Protein AF-A0A1M7MBZ6-F1 (afdb_monomer)

Structure (mmCIF, N/CA/C/O backbone):
data_AF-A0A1M7MBZ6-F1
#
_entry.id   AF-A0A1M7MBZ6-F1
#
loop_
_atom_site.group_PDB
_atom_site.id
_atom_site.type_symbol
_atom_site.label_atom_id
_atom_site.label_alt_id
_atom_site.label_comp_id
_atom_site.label_asym_id
_atom_site.label_entity_id
_atom_site.label_seq_id
_atom_site.pdbx_PDB_ins_code
_atom_site.Cartn_x
_atom_site.Cartn_y
_atom_site.Cartn_z
_atom_site.occupancy
_atom_site.B_iso_or_equiv
_atom_site.auth_seq_id
_atom_site.auth_comp_id
_atom_site.auth_asym_id
_atom_site.auth_atom_id
_atom_site.pdbx_PDB_model_num
ATOM 1 N N . MET A 1 1 ? 5.620 -22.371 -43.674 1.00 38.44 1 MET A N 1
ATOM 2 C CA . MET A 1 1 ? 5.914 -21.029 -43.137 1.00 38.44 1 MET A CA 1
ATOM 3 C C . MET A 1 1 ? 5.395 -21.060 -41.716 1.00 38.44 1 MET A C 1
ATOM 5 O O . MET A 1 1 ? 4.187 -21.080 -41.537 1.00 38.44 1 MET A O 1
ATOM 9 N N . VAL A 1 2 ? 6.284 -21.338 -40.763 1.00 44.59 2 VAL A N 1
ATOM 10 C CA . VAL A 1 2 ? 5.917 -21.536 -39.354 1.00 44.59 2 VAL A CA 1
ATOM 11 C C . VAL A 1 2 ? 5.643 -20.156 -38.768 1.00 44.59 2 VAL A C 1
ATOM 13 O O . VAL A 1 2 ? 6.383 -19.223 -39.059 1.00 44.59 2 VAL A O 1
ATOM 16 N N . ALA A 1 3 ? 4.522 -20.031 -38.065 1.00 48.66 3 ALA A N 1
ATOM 17 C CA . ALA A 1 3 ? 4.114 -18.811 -37.396 1.00 48.66 3 ALA A CA 1
ATOM 18 C C . ALA A 1 3 ? 5.161 -18.438 -36.340 1.00 48.66 3 ALA A C 1
ATOM 20 O O . ALA A 1 3 ? 5.425 -19.228 -35.437 1.00 48.66 3 ALA A O 1
ATOM 21 N N . ASP A 1 4 ? 5.741 -17.247 -36.460 1.00 47.94 4 ASP A N 1
ATOM 22 C CA . ASP A 1 4 ? 6.467 -16.620 -35.360 1.00 47.94 4 ASP A CA 1
ATOM 23 C C . ASP A 1 4 ? 5.418 -16.033 -34.407 1.00 47.94 4 ASP A C 1
ATOM 25 O O . ASP A 1 4 ? 5.061 -14.855 -34.481 1.00 47.94 4 ASP A O 1
ATOM 29 N N . ASP A 1 5 ? 4.853 -16.896 -33.562 1.00 52.25 5 ASP A N 1
ATOM 30 C CA . ASP A 1 5 ? 4.055 -16.480 -32.414 1.00 52.25 5 ASP A CA 1
ATOM 31 C C . ASP A 1 5 ? 4.982 -15.742 -31.429 1.00 52.25 5 ASP A C 1
ATOM 33 O O . ASP A 1 5 ? 5.935 -16.340 -30.919 1.00 52.25 5 ASP A O 1
ATOM 37 N N . PRO A 1 6 ? 4.741 -14.458 -31.106 1.00 50.91 6 PRO A N 1
ATOM 38 C CA . PRO A 1 6 ? 5.574 -13.714 -30.173 1.00 50.91 6 PRO A CA 1
ATOM 39 C C . PRO A 1 6 ? 5.155 -14.055 -28.736 1.00 50.91 6 PRO A C 1
ATOM 41 O O . PRO A 1 6 ? 4.577 -13.233 -28.027 1.00 50.91 6 PRO A O 1
ATOM 44 N N . ILE A 1 7 ? 5.424 -15.286 -28.300 1.00 55.38 7 ILE A N 1
ATOM 45 C CA . ILE A 1 7 ? 5.241 -15.736 -26.910 1.00 55.38 7 ILE A CA 1
ATOM 46 C C . ILE A 1 7 ? 6.605 -16.147 -26.342 1.00 55.38 7 ILE A C 1
ATOM 48 O O . ILE A 1 7 ? 6.764 -17.240 -25.818 1.00 55.38 7 ILE A O 1
ATOM 52 N N . GLU A 1 8 ? 7.629 -15.302 -26.475 1.00 50.06 8 GLU A N 1
ATOM 53 C CA . GLU A 1 8 ? 8.985 -15.674 -26.030 1.00 50.06 8 GLU A CA 1
ATOM 54 C C . GLU A 1 8 ? 9.541 -14.820 -24.887 1.00 50.06 8 GLU A C 1
ATOM 56 O O . GLU A 1 8 ? 10.734 -14.845 -24.627 1.00 50.06 8 GLU A O 1
ATOM 61 N N . ASN A 1 9 ? 8.709 -14.065 -24.161 1.00 54.00 9 ASN A N 1
ATOM 62 C CA . ASN A 1 9 ? 9.181 -13.317 -22.985 1.00 54.00 9 ASN A CA 1
ATOM 63 C C . ASN A 1 9 ? 8.103 -13.139 -21.902 1.00 54.00 9 ASN A C 1
ATOM 65 O O . ASN A 1 9 ? 7.870 -12.028 -21.425 1.00 54.00 9 ASN A O 1
ATOM 69 N N . LEU A 1 10 ? 7.435 -14.218 -21.483 1.00 53.78 10 LEU A N 1
ATOM 70 C CA . LEU A 1 10 ? 6.803 -14.209 -20.160 1.00 53.78 10 LEU A CA 1
ATOM 71 C C . LEU A 1 10 ? 7.872 -14.589 -19.126 1.00 53.78 10 LEU A C 1
ATOM 73 O O . LEU A 1 10 ? 8.516 -15.624 -19.292 1.00 53.78 10 LEU A O 1
ATOM 77 N N . PRO A 1 11 ? 8.105 -13.776 -18.080 1.00 56.25 11 PRO A N 1
ATOM 78 C CA . PRO A 1 11 ? 9.054 -14.139 -17.038 1.00 56.25 11 PRO A CA 1
ATOM 79 C C . PRO A 1 11 ? 8.619 -15.467 -16.402 1.00 56.25 11 PRO A C 1
ATOM 81 O O . PRO A 1 11 ? 7.467 -15.601 -15.994 1.00 56.25 11 PRO A O 1
ATOM 84 N N . GLU A 1 12 ? 9.541 -16.434 -16.298 1.00 62.91 12 GLU A N 1
ATOM 85 C CA . GLU A 1 12 ? 9.291 -1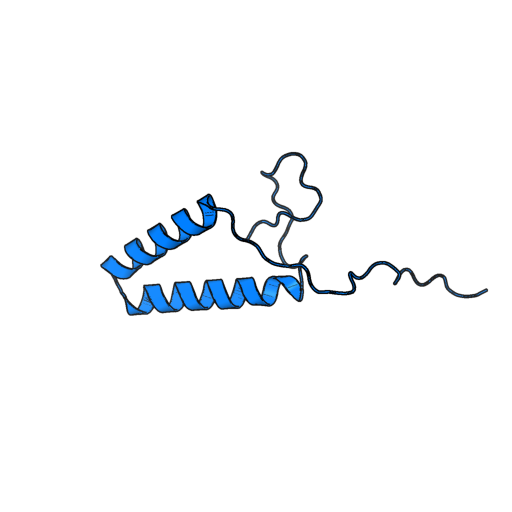7.784 -15.747 1.00 62.91 12 GLU A CA 1
ATOM 86 C C . GLU A 1 12 ? 8.713 -17.763 -14.319 1.00 62.91 12 GLU A C 1
ATOM 88 O O . GLU A 1 12 ? 8.164 -18.757 -13.836 1.00 62.91 12 GLU A O 1
ATOM 93 N N . HIS A 1 13 ? 8.797 -16.613 -13.642 1.00 69.62 13 HIS A N 1
ATOM 94 C CA . HIS A 1 13 ? 8.233 -16.381 -12.325 1.00 69.62 13 HIS A CA 1
ATOM 95 C C . HIS A 1 13 ? 7.479 -15.046 -12.264 1.00 69.62 13 HIS A C 1
ATOM 97 O O . HIS A 1 13 ? 7.959 -14.040 -12.799 1.00 69.62 13 HIS A O 1
ATOM 103 N N . PRO A 1 14 ? 6.329 -15.004 -11.565 1.00 78.00 14 PRO A N 1
ATOM 104 C CA . PRO A 1 14 ? 5.578 -13.773 -11.380 1.00 78.00 14 PRO A CA 1
ATOM 105 C C . PRO A 1 14 ? 6.449 -12.719 -10.666 1.00 78.00 14 PRO A C 1
ATOM 107 O O . PRO A 1 14 ? 7.221 -13.059 -9.759 1.00 78.00 14 PRO A O 1
ATOM 110 N N . PRO A 1 15 ? 6.370 -11.434 -11.058 1.00 85.25 15 PRO A N 1
ATOM 111 C CA . PRO A 1 15 ? 7.247 -10.401 -10.525 1.00 85.25 15 PRO A CA 1
ATOM 112 C C . PRO A 1 15 ? 7.055 -10.221 -9.017 1.00 85.25 15 PRO A C 1
ATOM 114 O O . PRO A 1 15 ? 5.942 -10.151 -8.499 1.00 85.25 15 PRO A O 1
ATOM 117 N N . LYS A 1 16 ? 8.164 -10.091 -8.286 1.00 88.69 16 LYS A N 1
ATOM 118 C CA . LYS A 1 16 ? 8.125 -9.888 -6.836 1.00 88.69 16 LYS A CA 1
ATOM 119 C C . LYS A 1 16 ? 7.714 -8.455 -6.494 1.00 88.69 16 LYS A C 1
ATOM 121 O O . LYS A 1 16 ? 8.436 -7.504 -6.788 1.00 88.69 16 LYS A O 1
ATOM 126 N N . VAL A 1 17 ? 6.610 -8.308 -5.765 1.00 89.44 17 VAL A N 1
ATOM 127 C CA . VAL A 1 17 ? 6.203 -7.022 -5.181 1.00 89.44 17 VAL A CA 1
ATOM 128 C C . VAL A 1 17 ? 7.121 -6.669 -4.014 1.00 89.44 17 VAL A C 1
ATOM 130 O O . VAL A 1 17 ? 7.355 -7.474 -3.111 1.00 89.44 17 VAL A O 1
ATOM 133 N N . SER A 1 18 ? 7.636 -5.441 -4.018 1.00 90.75 18 SER A N 1
ATOM 134 C CA . SER A 1 18 ? 8.436 -4.889 -2.926 1.00 90.75 18 SER A CA 1
ATOM 135 C C . SER A 1 18 ? 7.929 -3.504 -2.545 1.00 90.75 18 SER A C 1
ATOM 137 O O . SER A 1 18 ? 7.435 -2.751 -3.382 1.00 90.75 18 SER A O 1
ATOM 139 N N . TRP A 1 19 ? 8.035 -3.180 -1.260 1.00 91.75 19 TRP A N 1
ATOM 140 C CA . TRP A 1 19 ? 7.607 -1.900 -0.711 1.00 91.75 19 TRP A CA 1
ATOM 141 C C . TRP A 1 19 ? 8.830 -1.053 -0.389 1.00 91.75 19 TRP A C 1
ATOM 143 O O . TRP A 1 19 ? 9.769 -1.520 0.258 1.00 91.75 19 TRP A O 1
ATOM 153 N N . SER A 1 20 ? 8.817 0.211 -0.807 1.00 91.94 20 SER A N 1
ATOM 154 C CA . SER A 1 20 ? 9.839 1.159 -0.374 1.00 91.94 20 SER A CA 1
ATOM 155 C C . SER A 1 20 ? 9.675 1.477 1.116 1.00 91.94 20 SER A C 1
ATOM 157 O O . SER A 1 20 ? 8.580 1.403 1.679 1.00 91.94 20 SER A O 1
ATOM 159 N N . LYS A 1 21 ? 10.758 1.924 1.761 1.00 94.88 21 LYS A N 1
ATOM 160 C CA . LYS A 1 21 ? 10.706 2.386 3.157 1.00 94.88 21 LYS A CA 1
ATOM 161 C C . LYS A 1 21 ? 9.663 3.494 3.359 1.00 94.88 21 LYS A C 1
ATOM 163 O O . LYS A 1 21 ? 8.966 3.499 4.368 1.00 94.88 21 LYS A O 1
ATOM 168 N N . SER A 1 22 ? 9.534 4.413 2.398 1.00 93.81 22 SER A N 1
ATOM 169 C CA . SER A 1 22 ? 8.526 5.475 2.452 1.00 93.81 22 SER A CA 1
ATOM 170 C C . SER A 1 22 ? 7.102 4.928 2.359 1.00 93.81 22 SER A C 1
ATOM 172 O O . SER A 1 22 ? 6.252 5.376 3.122 1.00 93.81 22 SER A O 1
ATOM 174 N N . ALA A 1 23 ? 6.847 3.931 1.505 1.00 93.62 23 ALA A N 1
ATOM 175 C CA . ALA A 1 23 ? 5.536 3.296 1.397 1.00 93.62 23 ALA A CA 1
ATOM 176 C C . ALA A 1 23 ? 5.133 2.603 2.707 1.00 93.62 23 ALA A C 1
ATOM 178 O O . ALA A 1 23 ? 4.014 2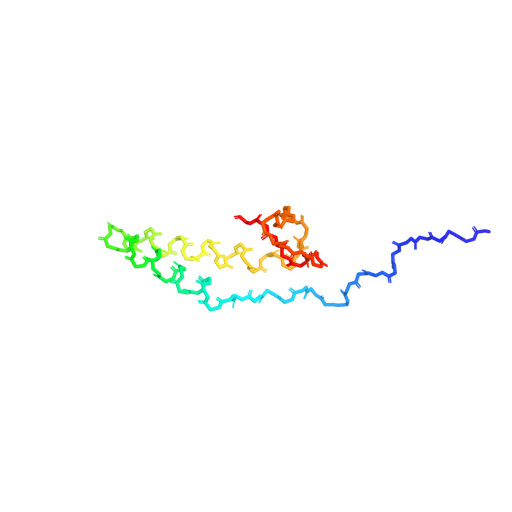.797 3.173 1.00 93.62 23 ALA A O 1
ATOM 179 N N . VAL A 1 24 ? 6.059 1.879 3.348 1.00 96.44 24 VAL A N 1
ATOM 180 C CA . VAL A 1 24 ? 5.818 1.241 4.656 1.00 96.44 24 VAL A CA 1
ATOM 181 C C . VAL A 1 24 ? 5.481 2.280 5.730 1.00 96.44 24 VAL A C 1
ATOM 183 O O . VAL A 1 24 ? 4.516 2.113 6.471 1.00 96.44 24 VAL A O 1
ATOM 186 N N . ILE A 1 25 ? 6.236 3.383 5.796 1.00 98.12 25 ILE A N 1
ATOM 187 C CA . ILE A 1 25 ? 5.985 4.462 6.766 1.00 98.12 25 ILE A CA 1
ATOM 188 C C . ILE A 1 25 ? 4.618 5.114 6.524 1.00 98.12 25 ILE A C 1
ATOM 190 O O . ILE A 1 25 ? 3.867 5.333 7.475 1.00 98.12 25 ILE A O 1
ATOM 194 N N . SER A 1 26 ? 4.287 5.431 5.270 1.00 96.75 26 SER A N 1
ATOM 195 C CA . SER A 1 26 ? 2.997 6.031 4.915 1.00 96.75 26 SER A CA 1
ATOM 196 C C . SER A 1 26 ? 1.834 5.098 5.237 1.00 96.75 26 SER A C 1
ATOM 198 O O . SER A 1 26 ? 0.841 5.540 5.811 1.00 96.75 26 SER A O 1
ATOM 200 N N . PHE A 1 27 ? 1.986 3.807 4.937 1.00 97.12 27 PHE A N 1
ATOM 201 C CA . PHE A 1 27 ? 1.009 2.782 5.278 1.00 97.12 27 PHE A CA 1
ATOM 202 C C . PHE A 1 27 ? 0.769 2.706 6.792 1.00 97.12 27 PHE A C 1
ATOM 204 O O . PHE A 1 27 ? -0.378 2.785 7.229 1.00 97.12 27 PHE A O 1
ATOM 211 N N . GLN A 1 28 ? 1.835 2.652 7.599 1.00 98.25 28 GLN A N 1
ATOM 212 C CA . GLN A 1 28 ? 1.717 2.618 9.060 1.00 98.25 28 GLN A CA 1
ATOM 213 C C . GLN A 1 28 ? 0.997 3.861 9.600 1.00 98.25 28 GLN A C 1
ATOM 215 O O . GLN A 1 28 ? 0.111 3.743 10.442 1.00 98.25 28 GLN A O 1
ATOM 220 N N . LYS A 1 29 ? 1.341 5.055 9.098 1.00 98.25 29 LYS A N 1
ATOM 221 C CA . LYS A 1 29 ? 0.687 6.308 9.507 1.00 98.25 29 LYS A CA 1
ATO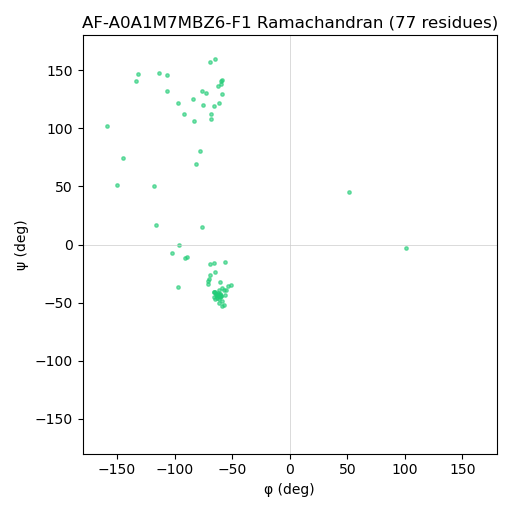M 222 C C . LYS A 1 29 ? -0.803 6.312 9.174 1.00 98.25 29 LYS A C 1
ATOM 224 O O . LYS A 1 29 ? -1.605 6.710 10.012 1.00 98.25 29 LYS A O 1
ATOM 229 N N . ALA A 1 30 ? -1.172 5.871 7.972 1.00 97.88 30 ALA A N 1
ATOM 230 C CA . ALA A 1 30 ? -2.570 5.775 7.564 1.00 97.88 30 ALA A CA 1
ATOM 231 C C . ALA A 1 30 ? -3.340 4.766 8.429 1.00 97.88 30 ALA A C 1
ATOM 233 O O . ALA A 1 30 ? -4.435 5.074 8.894 1.00 97.88 30 ALA A O 1
ATOM 234 N N . PHE A 1 31 ? -2.747 3.599 8.696 1.00 98.31 31 PHE A N 1
ATOM 235 C CA . PHE A 1 31 ? -3.339 2.578 9.556 1.00 98.31 31 PHE A CA 1
ATOM 236 C C . PHE A 1 31 ? -3.606 3.105 10.971 1.00 98.31 31 PHE A C 1
ATOM 238 O O . PHE A 1 31 ? -4.746 3.043 11.430 1.00 98.31 31 PHE A O 1
ATOM 245 N N . GLU A 1 32 ? -2.597 3.684 11.635 1.00 98.50 32 GLU A N 1
ATOM 246 C CA . GLU A 1 32 ? -2.773 4.246 12.981 1.00 98.50 32 GLU A CA 1
ATOM 247 C C . GLU A 1 32 ? -3.805 5.379 12.983 1.00 98.50 32 GLU A C 1
ATOM 249 O O . GLU A 1 32 ? -4.660 5.430 13.867 1.00 98.50 32 GLU A O 1
ATOM 254 N N . LYS A 1 33 ? -3.817 6.228 11.946 1.00 98.38 33 LYS A N 1
ATOM 255 C CA . LYS A 1 33 ? -4.787 7.322 11.861 1.00 98.38 33 LYS A CA 1
ATOM 256 C C . LYS A 1 33 ? -6.228 6.829 11.747 1.00 98.38 33 LYS A C 1
ATOM 258 O O . LYS A 1 33 ? -7.118 7.375 12.393 1.00 98.38 33 LYS A O 1
ATOM 263 N N . ILE A 1 34 ? -6.481 5.807 10.930 1.00 98.19 34 ILE A N 1
ATOM 264 C CA . ILE A 1 34 ? -7.823 5.218 10.811 1.00 98.19 34 ILE A CA 1
ATOM 265 C C . ILE A 1 34 ? -8.208 4.549 12.134 1.00 98.19 34 ILE A C 1
ATOM 267 O O . ILE A 1 34 ? -9.342 4.706 12.596 1.00 98.19 34 ILE A O 1
ATOM 271 N N . LYS A 1 35 ? -7.257 3.857 12.769 1.00 98.19 35 LYS A N 1
ATOM 272 C CA . LYS A 1 35 ? -7.450 3.114 14.017 1.00 98.19 35 LYS A CA 1
ATOM 273 C C . LYS A 1 35 ? -7.883 4.002 15.183 1.00 98.19 35 LYS A C 1
ATOM 275 O O . LYS A 1 35 ? -8.682 3.537 15.989 1.00 98.19 35 LYS A O 1
ATOM 280 N N . GLU A 1 36 ? -7.440 5.263 15.229 1.00 98.25 36 GLU A N 1
ATOM 281 C CA . GLU A 1 36 ? -7.929 6.269 16.193 1.00 98.25 36 GLU A CA 1
ATOM 282 C C . GLU A 1 36 ? -9.462 6.412 16.164 1.00 98.25 36 GLU A C 1
ATOM 284 O O . GLU A 1 36 ? -10.082 6.620 17.202 1.00 98.25 36 GLU A O 1
ATOM 289 N N . SER A 1 37 ? -10.074 6.293 14.980 1.00 97.62 37 SER A N 1
ATOM 290 C CA . SER A 1 37 ? -11.526 6.432 14.789 1.00 97.62 37 SER A CA 1
ATOM 291 C C . SER A 1 37 ? -12.268 5.093 14.771 1.00 97.62 37 SER A C 1
ATOM 293 O O . SER A 1 37 ? -13.396 4.990 15.248 1.00 97.62 37 SER A O 1
ATOM 295 N N . SER A 1 38 ? -11.652 4.058 14.197 1.00 98.12 38 SER A N 1
ATOM 296 C CA . SER A 1 38 ? -12.255 2.740 14.034 1.00 98.12 38 SER A CA 1
ATOM 297 C C . SER A 1 38 ? -11.174 1.674 13.834 1.00 98.12 38 SER A C 1
ATOM 299 O O . SER A 1 38 ? -10.660 1.506 12.722 1.00 98.12 38 SER A O 1
ATOM 301 N N . PRO A 1 39 ? -10.854 0.892 14.881 1.00 98.19 39 PRO A N 1
ATOM 302 C CA . PRO A 1 39 ? -9.918 -0.225 14.772 1.00 98.19 39 PRO A CA 1
ATOM 303 C C . PRO A 1 39 ? -10.352 -1.270 13.738 1.00 98.19 39 PRO A C 1
ATOM 305 O O . PRO A 1 39 ? -9.525 -1.786 12.992 1.00 98.19 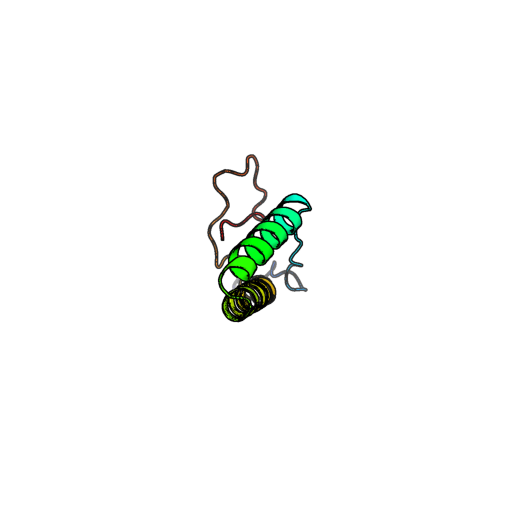39 PRO A O 1
ATOM 308 N N . VAL A 1 40 ? -11.660 -1.534 13.644 1.00 98.50 40 VAL A N 1
ATOM 309 C CA . VAL A 1 40 ? -12.226 -2.493 12.682 1.00 98.50 40 VAL A CA 1
ATOM 310 C C . VAL A 1 40 ? -11.998 -2.030 11.244 1.00 98.50 40 VAL A C 1
ATOM 312 O O . VAL A 1 40 ? -11.610 -2.830 10.394 1.00 98.50 40 VAL A O 1
ATOM 315 N N . ASN A 1 41 ? -12.210 -0.744 10.950 1.00 98.19 41 ASN A N 1
ATOM 316 C CA . ASN A 1 41 ? -11.980 -0.232 9.600 1.00 98.19 41 ASN A CA 1
ATOM 317 C C . ASN A 1 41 ? -10.488 -0.163 9.264 1.00 98.19 41 ASN A C 1
ATOM 319 O O . ASN A 1 41 ? -10.125 -0.425 8.120 1.00 98.19 41 ASN A O 1
ATOM 323 N N . ALA A 1 42 ? -9.623 0.129 10.240 1.00 98.44 42 ALA A N 1
ATOM 324 C CA . ALA A 1 42 ? -8.176 0.095 10.034 1.00 98.44 42 ALA A CA 1
ATOM 325 C C . ALA A 1 42 ? -7.706 -1.301 9.599 1.00 98.44 42 ALA A C 1
ATOM 327 O O . ALA A 1 42 ? -6.945 -1.429 8.638 1.00 98.44 42 ALA A O 1
ATOM 328 N N . GLU A 1 43 ? -8.216 -2.346 10.254 1.00 98.50 43 GLU A N 1
ATOM 329 C CA . GLU A 1 43 ? -7.893 -3.729 9.910 1.00 98.50 43 GLU A CA 1
ATOM 330 C C . GLU A 1 43 ? -8.406 -4.105 8.515 1.00 98.50 43 GLU A C 1
ATOM 332 O O . GLU A 1 43 ? -7.628 -4.587 7.693 1.00 98.50 43 GLU A O 1
ATOM 337 N N . LYS A 1 44 ? -9.664 -3.771 8.192 1.00 98.38 44 LYS A N 1
ATOM 338 C CA . LYS A 1 44 ? -10.232 -4.002 6.851 1.00 98.38 44 LYS A CA 1
ATOM 339 C C . LYS A 1 44 ? -9.404 -3.346 5.747 1.00 98.38 44 LYS A C 1
ATOM 341 O O . LYS A 1 44 ? -9.160 -3.960 4.708 1.00 98.38 44 LYS A O 1
ATOM 346 N N . VAL A 1 45 ? -8.961 -2.105 5.957 1.00 97.56 45 VAL A N 1
ATOM 347 C CA . VAL A 1 45 ? -8.124 -1.38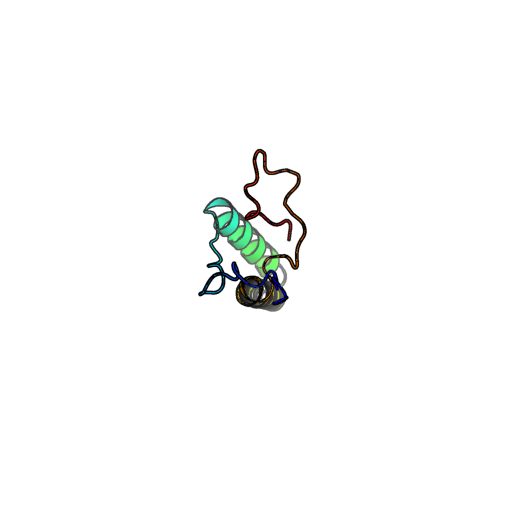0 4.989 1.00 97.56 45 VAL A CA 1
ATOM 348 C C . VAL A 1 45 ? -6.761 -2.058 4.832 1.00 97.56 45 VAL A C 1
ATOM 350 O O . VAL A 1 45 ? -6.328 -2.276 3.699 1.00 97.56 45 VAL A O 1
ATOM 353 N N . LYS A 1 46 ? -6.111 -2.457 5.936 1.00 98.06 46 LYS A N 1
ATOM 354 C CA . LYS A 1 46 ? -4.850 -3.218 5.895 1.00 98.06 46 LYS A CA 1
ATOM 355 C C . LYS A 1 46 ? -5.000 -4.512 5.099 1.00 98.06 46 LYS A C 1
ATOM 357 O O . LYS A 1 46 ? -4.208 -4.763 4.192 1.00 98.06 46 LYS A O 1
ATOM 362 N N . GLU A 1 47 ? -5.998 -5.324 5.433 1.00 98.31 47 GLU A N 1
ATOM 363 C CA . GLU A 1 47 ? -6.238 -6.613 4.781 1.00 98.31 47 GLU A CA 1
ATOM 364 C C . GLU A 1 47 ? -6.516 -6.445 3.287 1.00 98.31 47 GLU A C 1
ATOM 366 O O . GLU A 1 47 ? -5.948 -7.171 2.472 1.00 98.31 47 GLU A O 1
ATOM 371 N N . THR A 1 48 ? -7.315 -5.440 2.922 1.00 97.31 48 THR A N 1
ATOM 372 C CA . THR A 1 48 ? -7.627 -5.127 1.522 1.00 97.31 48 THR A CA 1
ATOM 373 C C . THR A 1 48 ? -6.367 -4.752 0.743 1.00 97.31 48 THR A C 1
ATOM 375 O O . THR A 1 48 ? -6.118 -5.302 -0.326 1.00 97.31 48 THR A O 1
ATOM 378 N N . ILE A 1 49 ? -5.518 -3.879 1.293 1.00 95.94 49 ILE A N 1
ATOM 379 C CA . ILE A 1 49 ? -4.252 -3.483 0.658 1.00 95.94 49 ILE A CA 1
ATOM 380 C C . ILE A 1 49 ? -3.311 -4.688 0.504 1.00 95.94 49 ILE A C 1
ATOM 382 O O . ILE A 1 49 ? -2.691 -4.869 -0.547 1.00 95.94 49 ILE A O 1
ATOM 386 N N . PHE A 1 50 ? -3.214 -5.552 1.516 1.00 96.00 50 PHE A N 1
ATOM 387 C CA . PHE A 1 50 ? -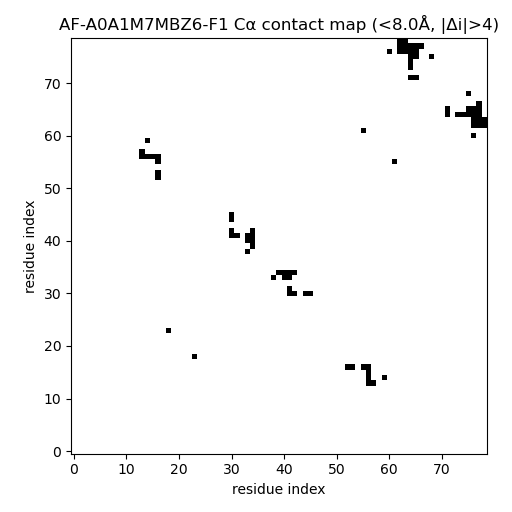2.408 -6.774 1.428 1.00 96.00 50 PHE A CA 1
ATOM 388 C C . PHE A 1 50 ? -2.946 -7.758 0.393 1.00 96.00 50 PHE A C 1
ATOM 390 O O . PHE A 1 50 ? -2.159 -8.342 -0.349 1.00 96.00 50 PHE A O 1
ATOM 397 N N . LEU A 1 51 ? -4.263 -7.928 0.302 1.00 95.44 51 LEU A N 1
ATOM 398 C CA . LEU A 1 51 ? -4.877 -8.758 -0.728 1.00 95.44 51 LEU A CA 1
ATOM 399 C C . LEU A 1 51 ? -4.568 -8.212 -2.126 1.00 95.44 51 LEU A C 1
ATOM 401 O O . LEU A 1 51 ? -4.059 -8.947 -2.968 1.00 95.44 51 LEU A O 1
ATOM 405 N N . MET A 1 52 ? -4.797 -6.915 -2.347 1.00 93.69 52 MET A N 1
ATOM 406 C CA . MET A 1 52 ? -4.554 -6.277 -3.642 1.00 93.69 52 MET A CA 1
ATOM 407 C C . MET A 1 52 ? -3.082 -6.370 -4.052 1.00 93.69 52 MET A C 1
ATOM 409 O O . MET A 1 52 ? -2.789 -6.698 -5.197 1.00 93.69 52 MET A O 1
ATOM 413 N N . THR A 1 53 ? -2.149 -6.140 -3.122 1.00 92.69 53 THR A N 1
ATOM 414 C CA . THR A 1 53 ? -0.711 -6.226 -3.426 1.00 92.69 53 THR A CA 1
ATOM 415 C C . THR A 1 53 ? -0.219 -7.649 -3.674 1.00 92.69 53 THR A C 1
ATOM 417 O O . THR A 1 53 ? 0.693 -7.824 -4.476 1.00 92.69 53 THR A O 1
ATOM 420 N N . ARG A 1 54 ? -0.832 -8.674 -3.066 1.00 91.94 54 ARG A N 1
ATOM 421 C CA . ARG A 1 54 ? -0.532 -10.087 -3.366 1.00 91.94 54 ARG A CA 1
ATOM 422 C C . ARG A 1 54 ? -0.990 -10.526 -4.755 1.00 91.94 54 ARG A C 1
ATOM 424 O O . ARG A 1 54 ? -0.392 -11.447 -5.286 1.00 91.94 54 ARG A O 1
ATOM 431 N N . GLN A 1 55 ? -2.007 -9.872 -5.315 1.00 92.06 55 GLN A N 1
ATOM 432 C CA . GLN A 1 55 ? -2.561 -10.166 -6.645 1.00 92.06 55 GLN A CA 1
ATOM 433 C C . GLN A 1 55 ? -1.874 -9.387 -7.778 1.00 92.06 55 GLN A C 1
ATOM 435 O O .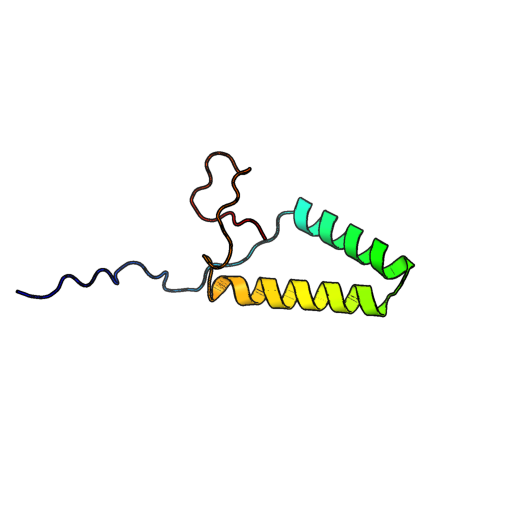 GLN A 1 55 ? -2.106 -9.662 -8.950 1.00 92.06 55 GLN A O 1
ATOM 440 N N . LEU A 1 56 ? -1.038 -8.390 -7.461 1.00 89.94 56 LEU A N 1
ATOM 441 C CA . LEU A 1 56 ? -0.299 -7.628 -8.477 1.00 89.94 56 LEU A CA 1
ATOM 442 C C . LEU A 1 56 ? 0.583 -8.496 -9.389 1.00 89.94 56 LEU A C 1
ATOM 444 O O . LEU A 1 56 ? 0.632 -8.189 -10.577 1.00 89.94 56 LEU A O 1
ATOM 448 N N . PRO A 1 57 ? 1.276 -9.544 -8.901 1.00 90.44 57 PRO A N 1
ATOM 449 C CA . PRO A 1 57 ? 2.091 -10.385 -9.769 1.00 90.44 57 PRO A CA 1
ATOM 450 C C . PRO A 1 57 ? 1.291 -11.162 -10.820 1.00 90.44 57 PRO A C 1
ATOM 452 O O . PRO A 1 57 ? 1.863 -11.507 -11.849 1.00 90.44 57 PRO A O 1
ATOM 455 N N . ASP A 1 58 ? -0.003 -11.407 -10.583 1.00 90.75 58 ASP A N 1
ATOM 456 C CA . ASP A 1 58 ? -0.878 -12.128 -11.518 1.00 90.75 58 ASP A CA 1
ATOM 457 C C . ASP A 1 58 ? -1.178 -11.282 -12.768 1.00 90.75 58 ASP A C 1
ATOM 459 O O . ASP A 1 58 ? -1.345 -11.816 -13.861 1.00 90.75 58 ASP A O 1
ATOM 463 N N . HIS A 1 59 ? -1.220 -9.953 -12.602 1.00 88.50 59 HIS A N 1
ATOM 464 C CA . HIS A 1 59 ? -1.482 -8.967 -13.656 1.00 88.50 59 HIS A CA 1
ATOM 465 C C . HIS A 1 59 ? -0.657 -7.683 -13.417 1.00 88.50 59 HIS A C 1
ATOM 467 O O . HIS A 1 59 ? -1.205 -6.660 -12.981 1.00 88.50 59 HIS A O 1
ATOM 473 N N . PRO A 1 60 ? 0.667 -7.697 -13.661 1.00 86.88 60 PRO A N 1
ATOM 474 C CA . PRO A 1 60 ? 1.568 -6.587 -13.322 1.00 86.88 60 PRO A CA 1
ATOM 475 C C . PRO A 1 60 ? 1.303 -5.289 -14.105 1.00 86.88 60 PRO A C 1
ATOM 47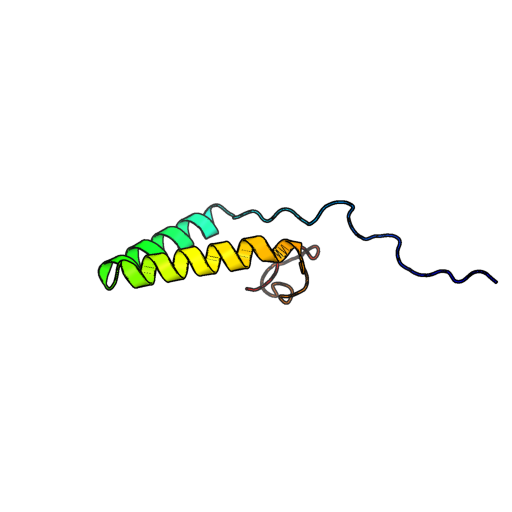7 O O . PRO A 1 60 ? 1.776 -4.214 -13.721 1.00 86.88 60 PRO A O 1
ATOM 480 N N . GLU A 1 61 ? 0.546 -5.369 -15.195 1.00 88.31 61 GLU A N 1
ATOM 481 C CA . GLU A 1 61 ? 0.071 -4.273 -16.042 1.00 88.31 61 GLU A CA 1
ATOM 482 C C . GLU A 1 61 ? -1.346 -3.784 -15.708 1.00 88.31 61 GLU A C 1
ATOM 484 O O . GLU A 1 61 ? -1.811 -2.828 -16.326 1.00 88.31 61 GLU A O 1
ATOM 489 N N . LYS A 1 62 ? -2.019 -4.386 -14.712 1.00 89.38 62 LYS A N 1
ATOM 490 C CA . LYS A 1 62 ? -3.376 -4.001 -14.273 1.00 89.38 62 LYS A CA 1
ATOM 491 C C . LYS A 1 62 ? -3.512 -2.502 -14.000 1.00 89.38 62 LYS A C 1
ATOM 493 O O . LYS A 1 62 ? -4.570 -1.918 -14.223 1.00 89.38 62 LYS A O 1
ATOM 498 N N . TYR A 1 63 ? -2.444 -1.900 -13.487 1.00 89.81 63 TYR A N 1
ATOM 499 C CA . TYR A 1 63 ? -2.364 -0.482 -13.176 1.00 89.81 63 TYR A CA 1
ATOM 500 C C . TYR A 1 63 ? -1.490 0.249 -14.202 1.00 89.81 63 TYR A C 1
ATOM 502 O O . TYR A 1 63 ? -0.492 -0.309 -14.673 1.00 89.81 63 TYR A O 1
ATOM 510 N N . PRO A 1 64 ? -1.813 1.510 -14.542 1.00 89.50 64 PRO A N 1
ATOM 511 C CA . PRO A 1 64 ? -1.014 2.287 -15.477 1.00 89.50 64 PRO A CA 1
ATOM 512 C C . PRO A 1 64 ? 0.385 2.566 -14.918 1.00 89.50 64 PRO A C 1
ATOM 514 O O . PRO A 1 64 ? 0.628 2.520 -13.711 1.00 89.50 64 PRO A O 1
ATOM 517 N N . LEU A 1 65 ? 1.325 2.886 -15.809 1.00 90.06 65 LEU A N 1
ATOM 518 C CA . LEU A 1 65 ? 2.650 3.360 -15.408 1.00 90.06 65 LEU A CA 1
ATOM 519 C C . LEU A 1 65 ? 2.542 4.628 -14.554 1.00 90.06 65 LEU A C 1
ATOM 521 O O . LEU A 1 65 ? 1.734 5.518 -14.836 1.00 90.06 65 LEU A O 1
ATOM 525 N N . ASP A 1 66 ? 3.396 4.728 -13.537 1.00 89.44 66 ASP A N 1
ATOM 526 C CA . ASP A 1 66 ? 3.511 5.948 -12.743 1.00 89.44 66 ASP A CA 1
ATOM 527 C C . ASP A 1 66 ? 4.130 7.074 -13.586 1.00 89.44 66 ASP A C 1
ATOM 529 O O . ASP A 1 66 ? 5.324 7.059 -13.893 1.00 89.44 66 ASP A O 1
ATOM 533 N N . ARG A 1 67 ? 3.296 8.058 -13.948 1.00 87.75 67 ARG A N 1
ATOM 534 C CA . ARG A 1 67 ? 3.677 9.233 -14.753 1.00 87.75 67 ARG A CA 1
ATOM 535 C C . ARG A 1 67 ? 4.591 10.207 -14.010 1.00 87.75 67 ARG A C 1
ATOM 537 O O . ARG A 1 67 ? 5.212 11.052 -14.647 1.00 87.75 67 ARG A O 1
ATOM 544 N N . PHE A 1 68 ? 4.668 10.117 -12.684 1.00 87.50 68 PHE A N 1
ATOM 545 C CA . PHE A 1 68 ? 5.520 10.979 -11.867 1.00 87.50 68 PHE A CA 1
ATOM 546 C C . PHE A 1 68 ? 6.916 10.385 -11.653 1.00 87.50 68 PHE A C 1
ATOM 548 O O . PHE A 1 68 ? 7.830 11.089 -11.209 1.00 87.50 68 PHE A O 1
ATOM 555 N N . LYS A 1 69 ? 7.119 9.108 -11.999 1.00 85.00 69 LYS A N 1
ATOM 556 C CA . LYS A 1 69 ? 8.425 8.460 -11.932 1.00 85.00 69 LYS A CA 1
ATOM 557 C C . LYS A 1 69 ? 9.238 8.774 -13.192 1.00 85.00 69 LYS A C 1
ATOM 559 O O . LYS A 1 69 ? 8.978 8.229 -14.260 1.00 85.00 69 LYS A O 1
ATOM 564 N N . LYS A 1 70 ? 10.245 9.645 -13.055 1.00 87.00 70 LYS A N 1
ATOM 565 C CA . LYS A 1 70 ? 11.237 9.894 -14.116 1.00 87.00 70 LYS A CA 1
ATOM 566 C C . LYS A 1 70 ? 11.971 8.595 -14.460 1.00 87.00 70 LYS A C 1
ATOM 568 O O . LYS A 1 70 ? 12.310 7.845 -13.544 1.00 87.00 70 LYS A O 1
ATOM 573 N N . ASP A 1 71 ? 12.182 8.358 -15.754 1.00 85.75 71 ASP A N 1
ATOM 574 C CA . ASP A 1 71 ? 12.899 7.198 -16.299 1.00 85.75 71 ASP A CA 1
ATOM 575 C C . ASP A 1 71 ? 12.381 5.849 -15.766 1.00 85.75 71 ASP A C 1
AT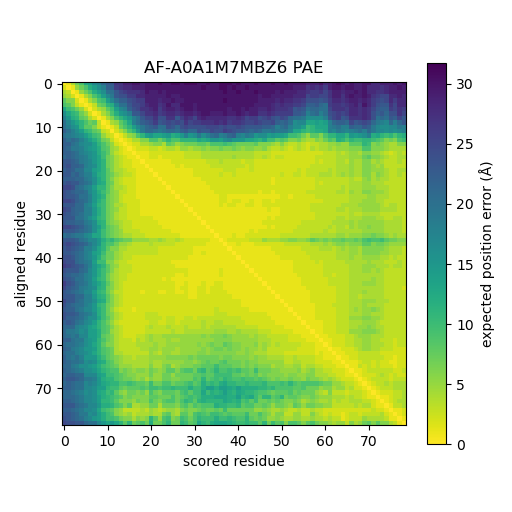OM 577 O O . ASP A 1 71 ? 13.144 4.983 -15.347 1.00 85.75 71 ASP A O 1
ATOM 581 N N . ASN A 1 72 ? 11.054 5.683 -15.731 1.00 84.06 72 ASN A N 1
ATOM 582 C CA . ASN A 1 72 ? 10.400 4.458 -15.274 1.00 84.06 72 ASN A CA 1
ATOM 583 C C . ASN A 1 72 ? 10.666 3.296 -16.257 1.00 84.06 72 ASN A C 1
ATOM 585 O O . ASN A 1 72 ? 10.106 3.318 -17.355 1.00 84.06 72 ASN A O 1
ATOM 589 N N . PRO A 1 73 ? 11.429 2.247 -15.883 1.00 82.06 73 PRO A N 1
ATOM 590 C CA . PRO A 1 73 ? 11.752 1.135 -16.780 1.00 82.06 73 PRO A CA 1
ATOM 591 C C . PRO A 1 73 ? 10.574 0.158 -16.974 1.00 82.06 73 PRO A C 1
ATOM 593 O O . PRO A 1 73 ? 10.764 -0.960 -17.440 1.00 82.06 73 PRO A O 1
ATOM 596 N N . GLY A 1 74 ? 9.354 0.553 -16.594 1.00 80.25 74 GLY A N 1
ATOM 597 C CA . GLY A 1 74 ? 8.129 -0.229 -16.759 1.00 80.25 74 GLY A CA 1
ATOM 598 C C . GLY A 1 74 ? 7.650 -0.941 -15.491 1.00 80.25 74 GLY A C 1
ATOM 599 O O . GLY A 1 74 ? 6.588 -1.560 -15.503 1.00 80.25 74 GLY A O 1
ATOM 600 N N . ASN A 1 75 ? 8.402 -0.847 -14.392 1.00 81.75 75 ASN A N 1
ATOM 601 C CA . ASN A 1 75 ? 8.142 -1.578 -13.149 1.00 81.75 75 ASN A CA 1
ATOM 602 C C . ASN A 1 75 ? 7.497 -0.734 -12.034 1.00 81.75 75 ASN A C 1
ATOM 604 O O . ASN A 1 75 ? 7.091 -1.297 -11.018 1.00 81.75 75 ASN A O 1
ATOM 608 N N . TYR A 1 76 ? 7.362 0.588 -12.205 1.00 84.12 76 TYR A N 1
ATOM 609 C CA . TYR A 1 76 ? 6.586 1.435 -11.292 1.00 84.12 76 TYR A CA 1
ATOM 610 C C . TYR A 1 76 ? 5.175 1.666 -11.844 1.00 84.12 76 TYR A C 1
ATOM 612 O O . TYR A 1 76 ? 5.004 2.208 -12.942 1.00 84.12 76 TYR A O 1
ATOM 620 N N . ARG A 1 77 ? 4.158 1.276 -11.071 1.00 85.38 77 ARG A N 1
ATOM 621 C CA . ARG A 1 77 ? 2.736 1.438 -11.407 1.00 85.38 77 ARG A CA 1
ATOM 622 C C . ARG A 1 77 ? 2.055 2.416 -10.448 1.00 85.38 77 ARG A C 1
ATOM 624 O O . ARG A 1 77 ? 2.422 2.469 -9.276 1.00 85.38 77 ARG A O 1
ATOM 631 N N . ALA A 1 78 ? 1.068 3.161 -10.942 1.00 82.69 78 ALA A N 1
ATOM 632 C CA . ALA A 1 78 ? 0.224 4.040 -10.136 1.00 82.69 78 ALA A CA 1
ATOM 633 C C . ALA A 1 78 ? -1.026 3.279 -9.668 1.00 82.69 78 ALA A C 1
ATOM 635 O O . ALA A 1 78 ? -1.858 2.897 -10.492 1.00 82.69 78 ALA A O 1
ATOM 636 N N . PHE A 1 79 ? -1.106 3.051 -8.357 1.00 76.00 79 PHE A N 1
ATOM 637 C CA . PHE A 1 79 ? -2.151 2.291 -7.670 1.00 76.00 79 PHE A CA 1
ATOM 638 C C . PHE A 1 79 ? -3.217 3.207 -7.069 1.00 76.00 79 PHE A C 1
ATOM 640 O O . PHE A 1 79 ? -2.819 4.210 -6.431 1.00 76.00 79 PHE A O 1
#

Radius of gyration: 17.46 Å; Cα contacts (8 Å, |Δi|>4): 42; chains: 1; bounding box: 25×32×59 Å

Mean predicted aligned error: 8.26 Å

Sequence (79 aa):
MVADDPIENLPEHPPKVSWSKSAVISFQKAFEKIKESSPVNAEKVKETIFLMTRQLPDHPEKYPLDRFKKDNPGNYRAF

InterPro domains:
  IPR035093 Toxin-antitoxin system, RelE/ParE toxin domain superfamily [G3DSA:3.30.2310.20] (16-79)

Foldseek 3Di:
DDDPDPPDDDPPDQDDDDDDPVRVVVLVVVLVVVCVVPPVVSVVVVVVVVVVSVCCSVPVPPAPADPPDPPPPSNHGDD

Solvent-accessible surface area (backbone atoms only — not comparable to full-atom values): 5073 Å² total; per-residue (Å²): 133,82,81,84,71,92,78,86,79,75,71,96,57,68,60,81,83,81,78,53,72,66,55,52,53,53,49,53,53,51,37,55,59,40,32,78,80,33,56,70,58,23,50,53,52,50,53,49,52,52,53,55,55,69,50,34,40,83,44,75,71,78,41,54,69,34,85,85,49,80,88,59,92,76,81,52,60,50,130

Secondary structure (DSSP, 8-state):
-----------SSPPPP---HHHHHHHHHHHHHHHHH-HHHHHHHHHHHHHHHHHGGG-TTSS-B-TTSTT--S--B--

Organism: NCBI:txid388280

pLDDT: mean 85.61, std 15.88, range [38.44, 98.5]

Nearest PDB structures (foldseek):
  5cze-assembly1_J  TM=9.086E-01  e=3.752E+00  Escherichia coli O157:H7 str. SS52
  5m3f-assembly1_D  TM=3.294E-01  e=7.881E+00  Saccharomyces cerevisiae S288C